Protein AF-Q307F7-F1 (afdb_monomer_lite)

pLDDT: mean 89.14, std 5.89, range [60.16, 95.38]

Organism: Ovis aries (NCBI:txid9940)

Sequence (91 aa):
RFCDVQDETYDLLYQQCDAQPGTSGSGVYVRMWKRQQQKWERKIIGIFSGHQWVDVNGSPQDFNVAVRITPLKYAQICYWIKGNYVDCREG

Secondary structure (DSSP, 8-state):
----EEEE-SSEEEE-----TT-TTPEEEEEEEEGGGTEEEEEEEEEEEEEEEEEETTEEEEEEEEEE--HHHHHHHHHHHHS-SSTTS--

Structure (mmCIF, N/CA/C/O backbone):
data_AF-Q307F7-F1
#
_entry.id   AF-Q307F7-F1
#
loop_
_atom_site.group_PDB
_atom_site.id
_atom_site.type_symbol
_atom_site.label_atom_id
_atom_site.label_alt_id
_atom_site.label_comp_id
_atom_site.label_asym_id
_atom_site.label_entity_id
_atom_site.label_seq_id
_atom_site.pdbx_PDB_ins_code
_atom_site.Cartn_x
_atom_site.Cartn_y
_atom_site.Cartn_z
_atom_site.occupancy
_atom_site.B_iso_or_equiv
_atom_site.auth_seq_id
_atom_site.auth_comp_id
_atom_site.auth_asym_id
_atom_site.auth_atom_id
_atom_site.pdbx_PDB_model_num
ATOM 1 N N . ARG A 1 1 ? 12.860 1.247 10.440 1.00 66.75 1 ARG A N 1
ATOM 2 C CA . ARG A 1 1 ? 13.670 1.705 9.292 1.00 66.75 1 ARG A CA 1
ATOM 3 C C . ARG A 1 1 ? 12.735 2.504 8.393 1.00 66.75 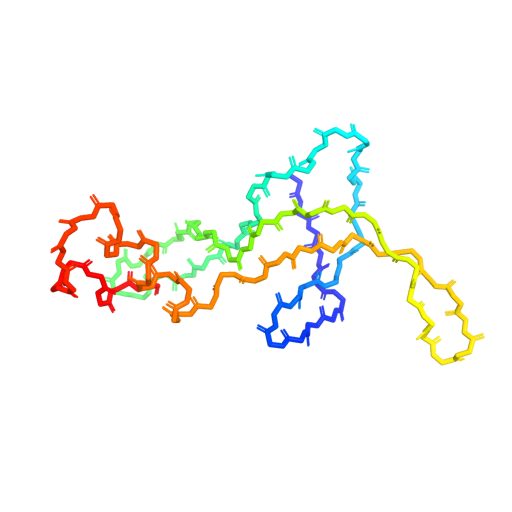1 ARG A C 1
ATOM 5 O O . ARG A 1 1 ? 11.584 2.099 8.282 1.00 66.75 1 ARG A O 1
ATOM 12 N N . PHE A 1 2 ? 13.158 3.671 7.915 1.00 75.62 2 PHE A N 1
ATOM 13 C CA . PHE A 1 2 ? 12.374 4.525 7.014 1.00 75.62 2 PHE A CA 1
ATOM 14 C C . PHE A 1 2 ? 13.043 4.488 5.646 1.00 75.62 2 PHE A C 1
ATOM 16 O O . PHE A 1 2 ? 14.260 4.346 5.577 1.00 75.62 2 PHE A O 1
ATOM 23 N N . CYS A 1 3 ? 12.244 4.561 4.597 1.00 81.56 3 CYS A N 1
ATOM 24 C CA . CYS A 1 3 ? 12.688 4.456 3.222 1.00 81.56 3 CYS A CA 1
ATOM 25 C C . CYS A 1 3 ? 11.713 5.265 2.375 1.00 81.56 3 CYS A C 1
ATOM 27 O O . CYS A 1 3 ? 10.504 5.224 2.633 1.00 81.56 3 CYS A O 1
ATOM 29 N N . ASP A 1 4 ? 12.240 6.009 1.412 1.00 81.88 4 ASP A N 1
ATOM 30 C CA . ASP A 1 4 ? 11.423 6.833 0.537 1.00 81.88 4 ASP A CA 1
ATOM 31 C C . ASP A 1 4 ? 10.822 5.989 -0.590 1.00 81.88 4 ASP A C 1
ATOM 33 O O . ASP A 1 4 ? 11.420 5.027 -1.082 1.00 81.88 4 ASP A O 1
ATOM 37 N N . VAL A 1 5 ? 9.601 6.350 -0.982 1.00 85.19 5 VAL A N 1
ATOM 38 C CA . VAL A 1 5 ? 8.958 5.806 -2.179 1.00 85.19 5 VAL A CA 1
ATOM 39 C C . VAL A 1 5 ? 9.561 6.535 -3.373 1.00 85.19 5 VAL A C 1
ATOM 41 O O . VAL A 1 5 ? 9.501 7.761 -3.427 1.00 85.19 5 VAL A O 1
ATOM 44 N N . GLN A 1 6 ? 10.164 5.785 -4.29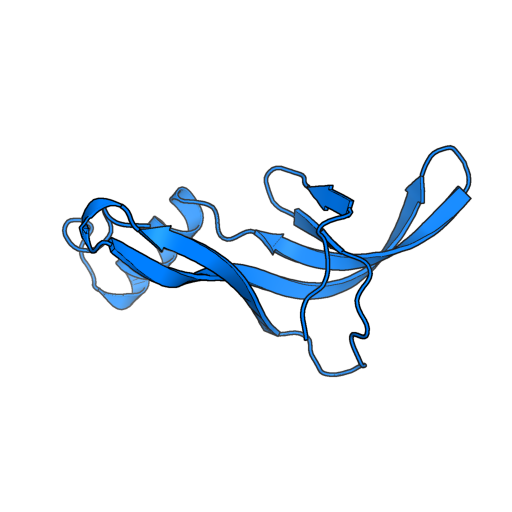3 1.00 87.06 6 GLN A N 1
ATOM 45 C CA . GLN A 1 6 ? 10.790 6.352 -5.490 1.00 87.06 6 GLN A CA 1
ATOM 46 C C . GLN A 1 6 ? 9.747 6.622 -6.571 1.00 87.06 6 GLN A C 1
ATOM 48 O O . GLN A 1 6 ? 9.789 7.659 -7.224 1.00 87.06 6 GLN A O 1
ATOM 53 N N . ASP A 1 7 ? 8.799 5.698 -6.727 1.00 88.44 7 ASP A N 1
ATOM 54 C CA . ASP A 1 7 ? 7.707 5.832 -7.681 1.00 88.44 7 ASP A CA 1
ATOM 55 C C . ASP A 1 7 ? 6.481 5.027 -7.230 1.00 88.44 7 ASP A C 1
ATOM 57 O O . ASP A 1 7 ? 6.575 4.096 -6.419 1.00 88.44 7 ASP A O 1
ATOM 61 N N . GLU A 1 8 ? 5.311 5.367 -7.759 1.00 90.19 8 GLU A N 1
ATOM 62 C CA . GLU A 1 8 ? 4.070 4.656 -7.491 1.00 90.19 8 GLU A CA 1
ATOM 63 C C . GLU A 1 8 ? 3.151 4.585 -8.713 1.00 90.19 8 GLU A C 1
ATOM 65 O O . GLU A 1 8 ? 2.958 5.536 -9.461 1.00 90.19 8 GLU A O 1
ATOM 70 N N . THR A 1 9 ? 2.495 3.439 -8.866 1.00 91.69 9 THR A N 1
ATOM 71 C CA . THR A 1 9 ? 1.346 3.272 -9.767 1.00 91.69 9 THR A CA 1
ATOM 72 C C . THR A 1 9 ? 0.084 3.097 -8.938 1.00 91.69 9 THR A C 1
ATOM 74 O O . THR A 1 9 ? 0.145 3.033 -7.713 1.00 91.69 9 THR A O 1
ATOM 77 N N . TYR A 1 10 ? -1.082 2.978 -9.573 1.00 92.00 10 TYR A N 1
ATOM 78 C CA . TYR A 1 10 ? -2.340 2.752 -8.854 1.00 92.00 10 TYR A CA 1
ATOM 79 C C . TYR A 1 10 ? -2.290 1.536 -7.906 1.00 92.00 10 TYR A C 1
ATOM 81 O O . TYR A 1 10 ? -2.825 1.591 -6.797 1.00 92.00 10 TYR A O 1
ATOM 89 N N . ASP A 1 11 ? -1.599 0.467 -8.311 1.00 93.81 11 ASP A N 1
ATOM 90 C CA . ASP A 1 11 ? -1.571 -0.801 -7.581 1.00 93.81 11 ASP A CA 1
ATOM 91 C C . ASP A 1 11 ? -0.243 -1.124 -6.901 1.00 93.81 11 ASP A C 1
ATOM 93 O O . ASP A 1 11 ? -0.239 -1.971 -6.007 1.00 93.81 11 ASP A O 1
ATOM 97 N N . LEU A 1 12 ? 0.861 -0.478 -7.282 1.00 94.44 12 LEU A N 1
ATOM 98 C CA . LEU A 1 12 ? 2.209 -0.829 -6.824 1.00 94.44 12 LEU A CA 1
ATOM 99 C C . LEU A 1 12 ? 2.961 0.387 -6.276 1.00 94.44 12 LEU A C 1
ATOM 101 O O . LEU A 1 12 ? 2.814 1.497 -6.783 1.00 94.44 12 LEU A O 1
ATOM 105 N N . LEU A 1 13 ? 3.786 0.152 -5.260 1.00 93.44 13 LEU A N 1
ATOM 106 C CA . LEU A 1 13 ? 4.804 1.074 -4.757 1.00 93.44 13 LEU A CA 1
ATOM 107 C C . LEU A 1 13 ? 6.173 0.515 -5.113 1.00 93.44 13 LEU A C 1
ATOM 109 O O . LEU A 1 13 ? 6.432 -0.661 -4.844 1.00 93.44 13 LEU A O 1
ATOM 113 N N . TYR A 1 14 ? 7.037 1.374 -5.638 1.00 92.75 14 TYR A N 1
ATOM 114 C CA . TYR A 1 14 ? 8.435 1.074 -5.902 1.00 92.75 14 TYR A CA 1
ATOM 115 C C . TYR A 1 14 ? 9.305 1.805 -4.884 1.00 92.75 14 TYR A C 1
ATOM 117 O O . TYR A 1 14 ? 9.221 3.023 -4.705 1.00 92.75 14 TYR A O 1
ATOM 125 N N . GLN A 1 15 ? 10.123 1.044 -4.171 1.00 90.62 15 GLN A N 1
ATOM 126 C CA . GLN A 1 15 ? 10.943 1.528 -3.067 1.00 90.62 15 GLN A CA 1
ATOM 127 C C . GLN A 1 15 ? 12.364 0.975 -3.205 1.00 90.62 15 GLN A C 1
ATOM 129 O O . GLN A 1 15 ? 12.577 -0.046 -3.854 1.00 90.62 15 GLN A O 1
ATOM 134 N N . GLN A 1 16 ? 13.343 1.628 -2.584 1.00 87.62 16 GLN A N 1
ATOM 135 C CA . GLN A 1 16 ? 14.730 1.148 -2.530 1.00 87.62 16 GLN A CA 1
ATOM 136 C C . GLN A 1 16 ? 15.167 1.080 -1.072 1.00 87.62 16 GLN A C 1
ATOM 138 O O . GLN A 1 16 ? 15.762 2.009 -0.528 1.00 87.62 16 GLN A O 1
ATOM 143 N N . CYS A 1 17 ? 14.789 -0.013 -0.420 1.00 83.75 17 CYS A N 1
ATOM 144 C CA . CYS A 1 17 ? 14.996 -0.241 0.998 1.00 83.75 17 CYS A CA 1
ATOM 145 C C . CYS A 1 17 ? 15.920 -1.443 1.220 1.00 83.75 17 CYS A C 1
ATOM 147 O O . CYS A 1 17 ? 16.173 -2.258 0.335 1.00 83.75 17 CYS A O 1
ATOM 149 N N . ASP A 1 18 ? 16.396 -1.599 2.448 1.00 83.00 18 ASP A N 1
ATOM 150 C CA . ASP A 1 18 ? 17.205 -2.737 2.871 1.00 83.00 18 ASP A CA 1
ATOM 151 C C . ASP A 1 18 ? 16.342 -3.981 3.162 1.00 83.00 18 ASP A C 1
ATOM 153 O O . ASP A 1 18 ? 16.422 -4.587 4.236 1.00 83.00 18 ASP A O 1
ATOM 157 N N . ALA A 1 19 ? 15.476 -4.350 2.212 1.00 82.25 19 ALA A N 1
ATOM 158 C CA . ALA A 1 19 ? 14.653 -5.549 2.309 1.00 82.25 19 ALA A CA 1
ATOM 159 C C . ALA A 1 19 ? 15.516 -6.813 2.168 1.00 82.25 19 ALA A C 1
ATOM 161 O O . ALA A 1 19 ? 16.425 -6.886 1.342 1.00 82.25 19 ALA A O 1
ATOM 162 N N . GLN A 1 20 ? 15.222 -7.820 2.991 1.00 84.31 20 GLN A N 1
ATOM 163 C CA . GLN A 1 20 ? 15.919 -9.106 2.984 1.00 84.31 20 GLN A CA 1
ATOM 164 C C . GLN A 1 20 ? 15.012 -10.218 2.437 1.00 84.31 20 GLN A C 1
ATOM 166 O O . GLN A 1 20 ? 13.785 -10.140 2.598 1.00 84.31 20 GLN A O 1
ATOM 171 N N . PRO A 1 21 ? 15.578 -11.282 1.832 1.00 82.94 21 PRO A N 1
ATOM 172 C CA . PRO A 1 21 ? 14.811 -12.464 1.453 1.00 82.94 21 PRO A CA 1
ATOM 173 C C . PRO A 1 21 ? 13.992 -13.006 2.632 1.00 82.94 21 PRO A C 1
ATOM 175 O O . PRO A 1 21 ? 14.488 -13.096 3.753 1.00 82.94 21 PRO A O 1
ATOM 178 N N . GLY A 1 22 ? 12.727 -13.352 2.382 1.00 84.69 22 GLY A N 1
ATOM 179 C CA . GLY A 1 22 ? 11.797 -13.830 3.415 1.00 84.69 22 GLY A CA 1
ATOM 180 C C . GLY A 1 22 ? 10.963 -12.745 4.107 1.00 84.69 22 GLY A C 1
ATOM 181 O O . GLY A 1 22 ? 10.172 -13.069 4.985 1.00 84.69 22 GLY A O 1
ATOM 182 N N . THR A 1 23 ? 11.086 -11.474 3.711 1.00 87.00 23 THR A N 1
ATOM 183 C CA . THR A 1 23 ? 10.267 -10.376 4.267 1.00 87.00 23 THR A CA 1
ATOM 184 C C . THR A 1 23 ? 8.931 -10.154 3.541 1.00 87.00 23 THR A C 1
ATOM 186 O O . THR A 1 23 ? 8.120 -9.344 4.000 1.00 87.00 23 THR A O 1
ATOM 189 N N . SER A 1 24 ? 8.661 -10.868 2.439 1.00 90.69 24 SER A N 1
ATOM 190 C CA . SER A 1 24 ? 7.382 -10.822 1.708 1.00 90.69 24 SER A CA 1
ATOM 191 C C . SER A 1 24 ? 6.183 -11.048 2.635 1.00 90.69 24 SER A C 1
ATOM 193 O O . SER A 1 24 ? 6.209 -11.905 3.514 1.00 90.69 24 SER A O 1
ATOM 195 N N . GLY A 1 25 ? 5.125 -10.263 2.444 1.00 90.94 25 GLY A N 1
ATOM 196 C CA . GLY A 1 25 ? 3.953 -10.221 3.320 1.00 90.94 25 GLY A CA 1
ATOM 197 C C . GLY A 1 25 ? 4.030 -9.162 4.426 1.00 90.94 25 GLY A C 1
ATOM 198 O O . GLY A 1 25 ? 3.020 -8.884 5.070 1.00 90.94 25 GLY A O 1
ATOM 199 N N . SER A 1 26 ? 5.188 -8.524 4.633 1.00 91.25 26 SER A N 1
ATOM 200 C CA . SER A 1 26 ? 5.327 -7.433 5.607 1.00 91.25 26 SER A CA 1
ATOM 201 C C . SER A 1 26 ? 4.501 -6.205 5.216 1.00 91.25 26 SER A C 1
ATOM 203 O O . SER A 1 26 ? 4.415 -5.839 4.044 1.00 91.25 26 SER A O 1
ATOM 205 N N . GLY A 1 27 ? 3.924 -5.521 6.204 1.00 92.00 27 GLY A N 1
ATOM 206 C CA . GLY A 1 27 ? 3.203 -4.269 5.979 1.00 92.00 27 GLY A CA 1
ATOM 207 C C . GLY A 1 27 ? 4.138 -3.091 5.695 1.00 92.00 27 GLY A C 1
ATOM 208 O O . GLY A 1 27 ? 5.133 -2.893 6.393 1.00 92.00 27 GLY A O 1
ATOM 209 N N . VAL A 1 28 ? 3.781 -2.269 4.711 1.00 92.12 28 VAL A N 1
ATOM 210 C CA . VAL A 1 28 ? 4.412 -0.973 4.435 1.00 92.12 28 VAL A CA 1
ATOM 211 C C . VAL A 1 28 ? 3.608 0.115 5.134 1.00 92.12 28 VAL A C 1
ATOM 213 O O . VAL A 1 28 ? 2.411 0.270 4.884 1.00 92.12 28 VAL A O 1
ATOM 216 N N . TYR A 1 29 ? 4.262 0.871 6.016 1.00 91.75 29 TYR A N 1
ATOM 217 C CA . TYR A 1 29 ? 3.614 1.870 6.863 1.00 91.75 29 TYR A CA 1
ATOM 218 C C . TYR A 1 29 ? 4.065 3.286 6.523 1.00 91.75 29 TYR A C 1
ATOM 220 O O . TYR A 1 29 ? 5.254 3.538 6.347 1.00 91.75 29 TYR A O 1
ATOM 228 N N . VAL A 1 30 ? 3.126 4.228 6.569 1.00 90.25 30 VAL A N 1
ATOM 229 C CA . VAL A 1 30 ? 3.413 5.667 6.570 1.00 90.25 30 VAL A CA 1
ATOM 230 C C . VAL A 1 30 ? 3.067 6.282 7.909 1.00 90.25 30 VAL A C 1
ATOM 232 O O . VAL A 1 30 ? 2.166 5.830 8.622 1.00 90.25 30 VAL A O 1
ATOM 235 N N . ARG A 1 31 ? 3.781 7.354 8.242 1.00 90.12 31 ARG A N 1
ATOM 236 C CA . ARG A 1 31 ? 3.471 8.205 9.384 1.00 90.12 31 ARG A CA 1
ATOM 237 C C . ARG A 1 31 ? 2.652 9.395 8.886 1.00 90.12 31 ARG A C 1
ATOM 239 O O . ARG A 1 31 ? 3.178 10.257 8.196 1.00 90.12 31 ARG A O 1
ATOM 246 N N . MET A 1 32 ? 1.375 9.439 9.246 1.00 88.75 32 MET A N 1
ATOM 247 C CA . MET A 1 32 ? 0.434 10.471 8.811 1.00 88.75 32 MET A CA 1
ATOM 248 C C . MET A 1 32 ? 0.008 11.340 9.996 1.00 88.75 32 MET A C 1
ATOM 250 O O . MET A 1 32 ? -0.261 10.834 11.087 1.00 88.75 32 MET A O 1
ATOM 254 N N . TRP A 1 33 ? -0.062 12.656 9.799 1.00 90.56 33 TRP A N 1
ATOM 255 C CA . TRP A 1 33 ? -0.575 13.576 10.815 1.00 90.56 33 TRP A CA 1
ATOM 256 C C . TRP A 1 33 ? -2.104 13.631 10.768 1.00 90.56 33 TRP A C 1
ATOM 258 O O . TRP A 1 33 ? -2.690 14.122 9.801 1.00 90.56 33 TRP A O 1
ATOM 268 N N . LYS A 1 34 ? -2.773 13.157 11.823 1.00 89.94 34 LYS A N 1
ATOM 269 C CA . LYS A 1 34 ? -4.235 13.193 11.919 1.00 89.94 34 LYS A CA 1
ATOM 270 C C . LYS A 1 34 ? -4.687 14.488 12.580 1.00 89.94 34 LYS A C 1
ATOM 272 O O . LYS A 1 34 ? -4.696 14.602 13.804 1.00 89.94 34 LYS A O 1
ATOM 277 N N . ARG A 1 35 ? -5.115 15.456 11.761 1.00 89.00 35 ARG A N 1
ATOM 278 C CA . ARG A 1 35 ? -5.500 16.810 12.215 1.00 89.00 35 ARG A CA 1
ATOM 279 C C . ARG A 1 35 ? -6.609 16.807 13.273 1.00 89.00 35 ARG A C 1
ATOM 281 O O . ARG A 1 35 ? -6.528 17.579 14.217 1.00 89.00 35 ARG A O 1
ATOM 288 N N . GLN A 1 36 ? -7.604 15.926 13.156 1.00 89.88 36 GLN A N 1
ATOM 289 C CA . GLN A 1 36 ? -8.714 15.842 14.120 1.00 89.88 36 GLN A CA 1
ATOM 290 C C . GLN A 1 36 ? -8.259 15.451 15.531 1.00 89.88 36 GLN A C 1
ATOM 292 O O . GLN A 1 36 ? -8.838 15.899 16.510 1.00 89.88 36 GLN A O 1
ATOM 297 N N . GLN A 1 37 ? -7.224 14.615 15.632 1.00 91.50 37 GLN A N 1
ATOM 298 C CA . GLN A 1 37 ? -6.736 14.081 16.906 1.00 91.50 37 GLN A CA 1
ATOM 299 C C . GLN A 1 37 ? -5.398 14.707 17.324 1.00 91.50 37 GLN A C 1
ATOM 301 O O . GLN A 1 37 ? -4.828 14.286 18.324 1.00 91.50 37 GLN A O 1
ATOM 306 N N . GLN A 1 38 ? -4.891 15.673 16.540 1.00 93.81 38 GLN A N 1
ATOM 307 C CA . GLN A 1 38 ? -3.605 16.357 16.736 1.00 93.81 38 GLN A CA 1
ATOM 308 C C . GLN A 1 38 ? -2.463 15.389 17.091 1.00 93.81 38 GLN A C 1
ATOM 310 O O . GLN A 1 38 ? -1.655 15.648 17.980 1.00 93.81 38 GLN A O 1
ATOM 315 N N . LYS A 1 39 ? -2.414 14.236 16.410 1.00 95.19 39 LYS A N 1
ATOM 316 C CA . LYS A 1 39 ? -1.425 13.190 16.683 1.00 95.19 39 LYS A CA 1
ATOM 317 C C . LYS A 1 39 ? -0.914 12.535 15.406 1.00 95.19 39 LYS A C 1
ATOM 319 O O . LYS A 1 39 ? -1.606 12.467 14.389 1.00 95.19 39 LYS A O 1
ATOM 324 N N . TRP A 1 40 ? 0.305 12.013 15.487 1.00 93.31 40 TRP A N 1
ATOM 325 C CA . TRP A 1 40 ? 0.877 11.160 14.453 1.00 93.31 40 TRP A CA 1
ATOM 326 C C . TRP A 1 40 ? 0.291 9.754 14.563 1.00 93.31 40 TRP A C 1
ATOM 328 O O . TRP A 1 40 ? 0.395 9.124 15.613 1.00 93.31 40 TRP A O 1
ATOM 338 N N . GLU A 1 41 ? -0.269 9.243 13.473 1.00 92.19 41 GLU A N 1
ATOM 339 C CA . GLU A 1 41 ? -0.718 7.857 13.361 1.00 92.19 41 GLU A CA 1
ATOM 340 C C . GLU A 1 41 ? 0.127 7.111 12.329 1.00 92.19 41 GLU A C 1
ATOM 342 O O . GLU A 1 41 ? 0.627 7.690 11.361 1.00 92.19 41 GLU A O 1
ATOM 347 N N . ARG A 1 42 ? 0.302 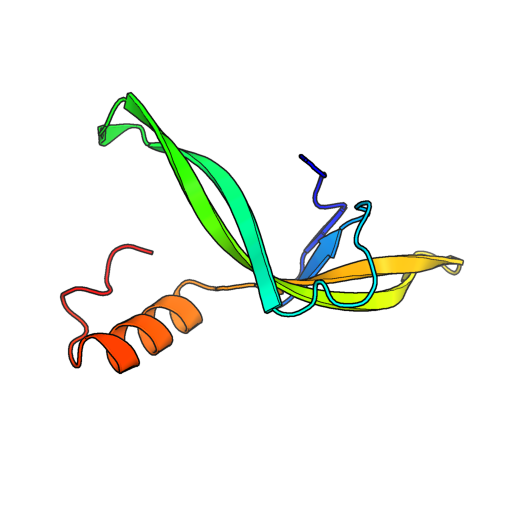5.808 12.552 1.00 91.69 42 ARG A N 1
ATOM 348 C CA . ARG A 1 42 ? 0.883 4.907 11.558 1.00 91.69 42 ARG A CA 1
ATOM 349 C C . ARG A 1 42 ? -0.259 4.235 10.812 1.00 91.69 42 ARG A C 1
ATOM 351 O O . ARG A 1 42 ? -1.107 3.619 11.452 1.00 91.69 42 ARG A O 1
ATOM 358 N N . LYS A 1 43 ? -0.265 4.340 9.486 1.00 89.88 43 LYS A N 1
ATOM 359 C CA . LYS A 1 43 ? -1.218 3.639 8.620 1.00 89.88 43 LYS A CA 1
ATOM 360 C C . LYS A 1 43 ? -0.478 2.690 7.696 1.00 89.88 43 LYS A C 1
ATOM 362 O O . LYS A 1 43 ? 0.581 3.041 7.182 1.00 89.88 43 LYS A O 1
ATOM 367 N N . ILE A 1 44 ? -1.038 1.501 7.506 1.00 91.75 44 ILE A N 1
ATOM 368 C CA . ILE A 1 44 ? -0.572 0.569 6.483 1.00 91.75 44 ILE A CA 1
ATOM 369 C C . ILE A 1 44 ? -1.085 1.045 5.120 1.00 91.75 44 ILE A C 1
ATOM 371 O O . ILE A 1 44 ? -2.259 1.379 4.991 1.00 91.75 44 ILE A O 1
ATOM 375 N N . ILE A 1 45 ? -0.203 1.116 4.127 1.00 92.50 45 ILE A N 1
ATOM 376 C CA . ILE A 1 45 ? -0.532 1.587 2.769 1.00 92.50 45 ILE A CA 1
ATOM 377 C C . ILE A 1 45 ? -0.254 0.540 1.693 1.00 92.50 45 ILE A C 1
ATOM 379 O O . ILE A 1 45 ? -0.637 0.714 0.539 1.00 92.50 45 ILE A O 1
ATOM 383 N N . GLY A 1 46 ? 0.408 -0.553 2.057 1.00 94.38 46 GLY A N 1
ATOM 384 C CA . GLY A 1 46 ? 0.749 -1.613 1.131 1.00 94.38 46 GLY A CA 1
ATOM 385 C C . GLY A 1 46 ? 1.292 -2.844 1.834 1.00 94.38 46 GLY A C 1
ATOM 386 O O . GLY A 1 46 ? 1.587 -2.809 3.030 1.00 94.38 46 GLY A O 1
ATOM 387 N N . ILE A 1 47 ? 1.424 -3.923 1.074 1.00 94.94 47 ILE A N 1
ATOM 388 C CA . ILE A 1 47 ? 2.041 -5.178 1.501 1.00 94.94 47 ILE A CA 1
ATOM 389 C C . ILE A 1 47 ? 3.263 -5.418 0.626 1.00 94.94 47 ILE A C 1
ATOM 391 O O . ILE A 1 47 ? 3.148 -5.473 -0.598 1.00 94.94 47 ILE A O 1
ATOM 395 N N . PHE A 1 48 ? 4.429 -5.547 1.249 1.00 94.12 48 PHE A N 1
ATOM 396 C CA . PHE A 1 48 ? 5.668 -5.854 0.553 1.00 94.12 48 PHE A CA 1
ATOM 397 C C . PHE A 1 48 ? 5.570 -7.229 -0.111 1.00 94.12 48 PHE A C 1
ATOM 399 O O . PHE A 1 48 ? 5.228 -8.216 0.540 1.00 94.12 48 PHE A O 1
ATOM 406 N N . SER A 1 49 ? 5.862 -7.294 -1.408 1.00 92.44 49 SER A N 1
ATOM 407 C CA . SER A 1 49 ? 5.713 -8.510 -2.209 1.00 92.44 49 SER A CA 1
ATOM 408 C C . SER A 1 49 ? 7.061 -9.113 -2.592 1.00 92.44 49 SER A C 1
ATOM 410 O O . SER A 1 49 ? 7.190 -10.337 -2.603 1.00 92.44 49 SER A O 1
ATOM 412 N N . GLY A 1 50 ? 8.076 -8.291 -2.868 1.00 90.88 50 GLY A N 1
ATOM 413 C CA . GLY A 1 50 ? 9.399 -8.781 -3.243 1.00 90.88 50 GLY A CA 1
ATOM 414 C C . GLY A 1 50 ? 10.227 -7.758 -4.010 1.00 90.88 50 GLY A C 1
ATOM 415 O O . GLY A 1 50 ? 10.047 -6.555 -3.842 1.00 90.88 50 GLY A O 1
ATOM 416 N N . HIS A 1 51 ? 11.139 -8.260 -4.839 1.00 89.75 51 HIS A N 1
ATOM 417 C CA . HIS A 1 51 ? 12.029 -7.463 -5.681 1.00 89.75 51 HIS A CA 1
ATOM 418 C C . HIS A 1 51 ? 11.615 -7.561 -7.149 1.00 89.75 51 HIS A C 1
ATOM 420 O O . HIS A 1 51 ? 11.148 -8.615 -7.589 1.00 89.75 51 HIS A O 1
ATOM 426 N N . GLN A 1 52 ? 11.802 -6.483 -7.902 1.00 89.50 52 GLN A N 1
ATOM 427 C CA . GLN A 1 52 ? 11.558 -6.449 -9.336 1.00 89.50 52 GLN A CA 1
ATOM 428 C C . GLN A 1 52 ? 12.589 -5.563 -10.029 1.00 89.50 52 GLN A C 1
ATOM 430 O O . GLN A 1 52 ? 12.788 -4.410 -9.651 1.00 89.50 52 GLN A O 1
AT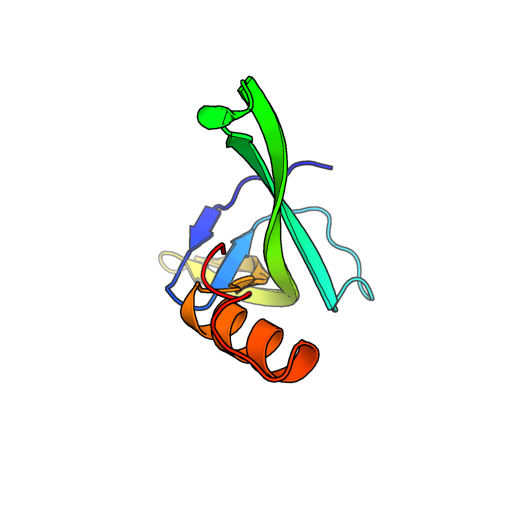OM 435 N N . TRP A 1 53 ? 13.175 -6.094 -11.102 1.00 89.75 53 TRP A N 1
ATOM 436 C CA . TRP A 1 53 ? 13.975 -5.312 -12.036 1.00 89.75 53 TRP A CA 1
ATOM 437 C C . TRP A 1 53 ? 13.047 -4.504 -12.939 1.00 89.75 53 TRP A C 1
ATOM 439 O O . TRP A 1 53 ? 12.213 -5.072 -13.648 1.00 89.75 53 TRP A O 1
ATOM 449 N N . VAL A 1 54 ? 13.186 -3.184 -12.903 1.00 87.75 54 VAL A N 1
ATOM 450 C CA . VAL A 1 54 ? 12.410 -2.252 -13.723 1.00 87.75 54 VAL A CA 1
ATOM 451 C C . VAL A 1 54 ? 13.378 -1.457 -14.587 1.00 87.75 54 VAL A C 1
ATOM 453 O O . VAL A 1 54 ? 14.380 -0.944 -14.092 1.00 87.75 54 VAL A O 1
ATOM 456 N N . ASP A 1 55 ? 13.094 -1.370 -15.884 1.00 88.44 55 ASP A N 1
ATOM 457 C CA . ASP A 1 55 ? 13.840 -0.490 -16.779 1.00 88.44 55 ASP A CA 1
ATOM 458 C C . ASP A 1 55 ? 13.398 0.956 -16.544 1.00 88.44 55 ASP A C 1
ATOM 460 O O . ASP A 1 55 ? 12.234 1.307 -16.751 1.00 88.44 55 ASP A O 1
ATOM 464 N N . VAL A 1 56 ? 14.332 1.784 -16.080 1.00 86.31 56 VAL A N 1
ATOM 465 C CA . VAL A 1 56 ? 14.121 3.217 -15.893 1.00 86.31 56 VAL A CA 1
ATOM 466 C C . VAL A 1 56 ? 15.076 3.945 -16.829 1.00 86.31 56 VAL A C 1
ATOM 468 O O . VAL A 1 56 ? 16.284 3.985 -16.595 1.00 86.31 56 VAL A O 1
ATOM 471 N N . ASN A 1 57 ? 14.531 4.533 -17.896 1.00 87.25 57 ASN A N 1
ATOM 472 C CA . ASN A 1 57 ? 15.283 5.278 -18.914 1.00 87.25 57 ASN A CA 1
ATOM 473 C C . ASN A 1 57 ? 16.418 4.468 -19.580 1.00 87.25 57 ASN A C 1
ATOM 475 O O . ASN A 1 57 ? 17.507 4.992 -19.810 1.00 87.25 57 ASN A O 1
ATOM 479 N N . GLY A 1 58 ? 16.182 3.190 -19.886 1.00 88.81 58 GLY A N 1
ATOM 480 C CA . GLY A 1 58 ? 17.150 2.297 -20.529 1.00 88.81 58 GLY A CA 1
ATOM 481 C C . GLY A 1 58 ? 18.190 1.710 -19.574 1.00 88.81 58 GLY A C 1
ATOM 482 O O . GLY A 1 58 ? 19.171 1.121 -20.027 1.00 88.81 58 GLY A O 1
ATOM 483 N N . SER A 1 59 ? 18.018 1.900 -18.261 1.00 89.12 59 SER A N 1
ATOM 484 C CA . SER A 1 59 ? 18.874 1.325 -17.222 1.00 89.12 59 SER A CA 1
ATOM 485 C C . SER A 1 59 ? 18.041 0.444 -16.284 1.00 89.12 59 SER A C 1
ATOM 487 O O . SER A 1 59 ? 17.160 0.968 -15.597 1.00 89.12 59 SER A O 1
ATOM 489 N N . PRO A 1 60 ? 18.302 -0.874 -16.212 1.00 89.88 60 PRO A N 1
ATOM 490 C CA . PRO A 1 60 ? 17.600 -1.752 -15.286 1.00 89.88 60 PRO A CA 1
ATOM 491 C C . PRO A 1 60 ? 18.011 -1.445 -13.842 1.00 89.88 60 PRO A C 1
ATOM 493 O O . PRO A 1 60 ? 19.194 -1.459 -13.499 1.00 89.88 60 PRO A O 1
ATOM 496 N N . GLN A 1 61 ? 17.023 -1.187 -12.991 1.00 90.44 61 GLN A N 1
ATOM 497 C CA . GLN A 1 61 ? 17.196 -0.926 -11.563 1.00 90.44 61 GLN A CA 1
ATOM 498 C C . GLN A 1 61 ? 16.404 -1.946 -10.741 1.00 90.44 61 GLN A C 1
ATOM 500 O O . GLN A 1 61 ? 15.296 -2.325 -11.124 1.00 90.44 61 GLN A O 1
ATOM 505 N N . ASP A 1 62 ? 16.968 -2.385 -9.613 1.00 89.94 62 ASP A N 1
ATOM 506 C CA . ASP A 1 62 ? 16.264 -3.246 -8.659 1.00 89.94 62 ASP A CA 1
ATOM 507 C C . ASP A 1 62 ? 15.416 -2.397 -7.707 1.00 89.94 62 ASP A C 1
ATOM 509 O O . ASP A 1 62 ? 15.907 -1.450 -7.084 1.00 89.94 62 ASP A O 1
ATOM 513 N N . PHE A 1 63 ? 14.141 -2.755 -7.588 1.00 91.38 63 PHE A N 1
ATOM 514 C CA . PHE A 1 63 ? 13.199 -2.124 -6.679 1.00 91.38 63 PHE A CA 1
ATOM 515 C C . PHE A 1 63 ? 12.565 -3.147 -5.754 1.00 91.38 63 PHE A C 1
ATOM 517 O O . PHE A 1 63 ? 12.157 -4.235 -6.156 1.00 91.38 63 PHE A O 1
ATOM 524 N N . ASN A 1 64 ? 12.361 -2.733 -4.511 1.00 91.81 64 ASN A N 1
ATOM 525 C CA . ASN A 1 64 ? 11.377 -3.337 -3.635 1.00 91.81 64 ASN A CA 1
ATOM 526 C C . ASN A 1 64 ? 9.982 -2.949 -4.110 1.00 91.81 64 ASN A C 1
ATOM 528 O O . ASN A 1 64 ? 9.664 -1.767 -4.238 1.00 91.81 64 ASN A O 1
ATOM 532 N N . VAL A 1 65 ? 9.141 -3.951 -4.324 1.00 93.31 65 VAL A N 1
ATOM 533 C CA . VAL A 1 65 ? 7.770 -3.771 -4.780 1.00 93.31 65 VAL A CA 1
ATOM 534 C C . VAL A 1 65 ? 6.811 -4.125 -3.660 1.00 93.31 65 VAL A C 1
ATOM 536 O O . VAL A 1 65 ? 6.868 -5.214 -3.078 1.00 93.31 65 VAL A O 1
ATOM 539 N N . ALA A 1 66 ? 5.888 -3.211 -3.385 1.00 94.69 66 ALA A N 1
ATOM 540 C CA . ALA A 1 66 ? 4.764 -3.449 -2.496 1.00 94.69 66 ALA A CA 1
ATOM 541 C C . ALA A 1 66 ? 3.439 -3.235 -3.225 1.00 94.69 66 ALA A C 1
ATOM 543 O O . ALA A 1 66 ? 3.277 -2.280 -3.980 1.00 94.69 66 ALA A O 1
ATOM 544 N N . VAL A 1 67 ? 2.463 -4.102 -2.970 1.00 95.38 67 VAL A N 1
ATOM 545 C CA . VAL A 1 67 ? 1.103 -3.940 -3.490 1.00 95.38 67 VAL A CA 1
ATOM 546 C C . VAL A 1 67 ? 0.372 -2.916 -2.632 1.00 95.38 67 VAL A C 1
ATOM 548 O O . VAL A 1 67 ? 0.238 -3.103 -1.423 1.00 95.38 67 VAL A O 1
ATOM 551 N N . ARG A 1 68 ? -0.128 -1.845 -3.249 1.00 95.31 68 ARG A N 1
ATOM 552 C CA . ARG A 1 68 ? -0.896 -0.785 -2.588 1.00 95.31 68 ARG A CA 1
ATOM 553 C C . ARG A 1 68 ? -2.224 -1.308 -2.071 1.00 95.31 68 ARG A C 1
ATOM 555 O O . ARG A 1 68 ? -2.980 -1.958 -2.801 1.00 95.31 68 ARG A O 1
ATOM 562 N N . ILE A 1 69 ? -2.544 -0.924 -0.840 1.00 94.50 69 ILE A N 1
ATOM 563 C CA . ILE A 1 69 ? -3.886 -1.027 -0.274 1.00 94.50 69 ILE A CA 1
ATOM 564 C C . ILE A 1 69 ? -4.621 0.257 -0.655 1.00 94.50 69 ILE A C 1
ATOM 566 O O . ILE A 1 69 ? -4.490 1.293 -0.008 1.00 94.50 69 ILE A O 1
ATOM 570 N N . THR A 1 70 ? -5.373 0.195 -1.751 1.00 93.06 70 THR A N 1
ATOM 571 C CA . THR A 1 70 ? -6.233 1.301 -2.185 1.00 93.06 70 THR A CA 1
ATOM 572 C C . THR A 1 70 ? -7.484 1.378 -1.304 1.00 93.06 70 THR A C 1
ATOM 574 O O . THR A 1 70 ? -7.847 0.378 -0.677 1.00 93.06 70 THR A O 1
ATOM 577 N N . PRO A 1 71 ? -8.211 2.512 -1.284 1.00 90.88 71 PRO A N 1
ATOM 578 C CA . PRO A 1 71 ? -9.468 2.615 -0.540 1.00 90.88 71 PRO A CA 1
ATOM 579 C C . PRO A 1 71 ? -10.483 1.521 -0.905 1.00 90.88 71 PRO A C 1
ATOM 581 O O . PRO A 1 71 ? -11.160 0.985 -0.031 1.00 90.88 71 PRO A O 1
ATOM 584 N N . LEU A 1 72 ? -10.545 1.127 -2.183 1.00 90.50 72 LEU A N 1
ATOM 585 C CA . LEU A 1 72 ? -11.413 0.038 -2.637 1.00 90.50 72 LEU A CA 1
ATOM 586 C C . LEU A 1 72 ? -10.950 -1.324 -2.105 1.00 90.50 72 LEU A C 1
ATOM 588 O O . LEU A 1 72 ? -11.773 -2.089 -1.604 1.00 90.50 72 LEU A O 1
ATOM 592 N N . LYS A 1 73 ? -9.643 -1.621 -2.155 1.00 92.94 73 LYS A N 1
ATOM 593 C CA . LYS A 1 73 ? -9.089 -2.857 -1.576 1.00 92.94 73 LYS A CA 1
ATOM 594 C C . LYS A 1 73 ? -9.323 -2.909 -0.066 1.00 92.94 73 LYS A C 1
ATOM 596 O O . LYS A 1 73 ? -9.739 -3.943 0.446 1.00 92.94 73 LYS A O 1
ATOM 601 N N . TYR A 1 74 ? -9.122 -1.792 0.633 1.00 92.25 74 TYR A N 1
ATOM 602 C CA . TYR A 1 74 ? -9.422 -1.669 2.058 1.00 92.25 74 TYR A CA 1
ATOM 603 C C . TYR A 1 74 ? -10.894 -1.970 2.353 1.00 92.25 74 TYR A C 1
ATOM 605 O O . TYR A 1 74 ? -11.179 -2.800 3.212 1.00 92.25 74 TYR A O 1
ATOM 613 N N . ALA A 1 75 ? -11.824 -1.355 1.615 1.00 91.44 75 ALA A N 1
ATOM 614 C CA . ALA A 1 75 ? -13.254 -1.570 1.815 1.00 91.44 75 ALA A CA 1
ATOM 615 C C . ALA A 1 75 ? -13.647 -3.044 1.624 1.00 91.44 75 ALA A C 1
ATOM 617 O O . ALA A 1 75 ? -14.433 -3.571 2.408 1.00 91.44 75 ALA A O 1
ATOM 618 N N . GLN A 1 76 ? -13.061 -3.725 0.633 1.00 93.12 76 GLN A N 1
ATOM 619 C CA . GLN A 1 76 ? -13.279 -5.157 0.401 1.00 93.12 76 GLN A CA 1
ATOM 620 C C . GLN A 1 76 ? -12.716 -6.024 1.536 1.00 93.12 76 GLN A C 1
ATOM 622 O O . GLN A 1 76 ? -13.425 -6.879 2.063 1.00 93.12 76 GLN A O 1
ATOM 627 N N . ILE A 1 77 ? -11.471 -5.780 1.965 1.00 92.19 77 ILE A N 1
ATOM 628 C CA . ILE A 1 77 ? -10.843 -6.513 3.078 1.00 92.19 77 ILE A CA 1
ATOM 629 C C . ILE A 1 77 ? -11.634 -6.302 4.374 1.00 92.19 77 ILE A C 1
ATOM 631 O O . ILE A 1 77 ? -11.929 -7.254 5.093 1.00 92.19 77 ILE A O 1
ATOM 635 N N . CYS A 1 78 ? -12.009 -5.058 4.665 1.00 93.38 78 CYS A N 1
ATOM 636 C CA . CYS A 1 78 ? -12.786 -4.719 5.846 1.00 93.38 78 CYS A CA 1
ATOM 637 C C . CYS A 1 78 ? -14.164 -5.387 5.817 1.00 93.38 78 CYS A C 1
ATOM 639 O O . CYS A 1 78 ? -14.555 -5.993 6.812 1.00 93.38 78 CYS A O 1
ATOM 641 N N . TYR A 1 79 ? -14.859 -5.359 4.676 1.00 93.12 79 TYR A N 1
ATOM 642 C CA . TYR A 1 79 ? -16.138 -6.045 4.520 1.00 93.12 79 TYR A CA 1
ATOM 643 C C . TYR A 1 79 ? -16.001 -7.549 4.763 1.00 93.12 79 TYR A C 1
ATOM 645 O O . TYR A 1 79 ? -16.807 -8.125 5.489 1.00 93.12 79 TYR A O 1
ATOM 653 N N . TRP A 1 80 ? -14.950 -8.175 4.230 1.00 94.69 80 TRP A N 1
ATOM 654 C CA . TRP A 1 80 ? -14.711 -9.600 4.436 1.00 94.69 80 TRP A CA 1
ATOM 655 C C . TRP A 1 80 ? -14.493 -9.958 5.916 1.00 94.69 80 TRP A C 1
ATOM 657 O O . TRP A 1 80 ? -14.949 -11.004 6.369 1.00 94.69 80 TRP A O 1
ATOM 667 N N . ILE A 1 81 ? -13.862 -9.067 6.688 1.00 93.75 81 ILE A N 1
ATOM 668 C CA . ILE A 1 81 ? -13.612 -9.253 8.126 1.00 93.75 81 ILE A CA 1
ATOM 669 C C . ILE A 1 81 ? -14.847 -8.918 8.982 1.00 93.75 81 ILE A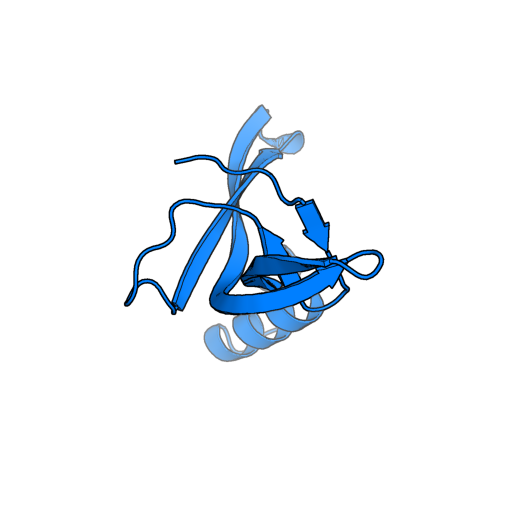 C 1
ATOM 671 O O . ILE A 1 81 ? -15.096 -9.578 9.989 1.00 93.75 81 ILE A O 1
ATOM 675 N N . LYS A 1 82 ? -15.590 -7.860 8.638 1.00 92.94 82 LYS A N 1
ATOM 676 C CA . LYS A 1 82 ? -16.655 -7.275 9.476 1.00 92.94 82 LYS A CA 1
ATOM 677 C C . LYS A 1 82 ? -18.068 -7.708 9.090 1.00 92.94 82 LYS A C 1
ATOM 679 O O . LYS A 1 82 ? -18.981 -7.574 9.899 1.00 92.94 82 LYS A O 1
ATOM 684 N N . GLY A 1 83 ? -18.271 -8.165 7.858 1.00 92.56 83 GLY A N 1
ATOM 685 C CA . GLY A 1 83 ? -19.581 -8.513 7.304 1.00 92.56 83 GLY A CA 1
ATOM 686 C C . GLY A 1 83 ? -20.491 -7.315 6.995 1.00 92.56 83 GLY A C 1
ATOM 687 O O . GLY A 1 83 ? -21.656 -7.516 6.659 1.00 92.56 83 GLY A O 1
ATOM 688 N N . ASN A 1 84 ? -20.006 -6.070 7.109 1.00 88.75 84 ASN A N 1
ATOM 689 C CA . ASN A 1 84 ? -20.785 -4.864 6.817 1.00 88.75 84 ASN A CA 1
ATOM 690 C C . ASN A 1 84 ? -19.906 -3.717 6.275 1.00 88.75 84 ASN A C 1
ATOM 692 O O . ASN A 1 84 ? -18.708 -3.682 6.528 1.00 88.75 84 ASN A O 1
ATOM 696 N N . TYR A 1 85 ? -20.508 -2.778 5.533 1.00 82.62 85 TYR A N 1
ATOM 697 C CA . TYR A 1 85 ? -19.810 -1.622 4.942 1.00 82.62 85 TYR A CA 1
ATOM 698 C C . TYR A 1 85 ? -19.843 -0.353 5.805 1.00 82.62 85 TYR A C 1
ATOM 700 O O . TYR A 1 85 ? -19.154 0.617 5.487 1.00 82.62 85 TYR A O 1
ATOM 708 N N . VAL A 1 86 ? -20.664 -0.308 6.858 1.00 84.81 86 VAL A N 1
ATOM 709 C CA . VAL A 1 86 ? -20.812 0.891 7.704 1.00 84.81 86 VAL A CA 1
ATOM 710 C C . VAL A 1 86 ? -19.513 1.159 8.455 1.00 84.81 86 VAL A C 1
ATOM 712 O O . VAL A 1 86 ? -19.047 2.296 8.474 1.00 84.81 86 VAL A O 1
ATOM 715 N N . ASP A 1 87 ? -18.882 0.097 8.947 1.00 83.69 87 ASP A N 1
ATOM 716 C CA . ASP A 1 87 ? -17.619 0.159 9.682 1.00 83.69 87 ASP A CA 1
ATOM 717 C C . ASP A 1 87 ? -16.394 0.393 8.776 1.00 83.69 87 ASP A C 1
ATOM 719 O O . ASP A 1 87 ? -15.302 0.666 9.265 1.00 83.69 87 ASP A O 1
ATOM 723 N N . CYS A 1 88 ? -16.557 0.298 7.452 1.00 86.38 88 CYS A N 1
ATOM 724 C CA . CYS A 1 88 ? -15.459 0.290 6.476 1.00 86.38 88 CYS A CA 1
ATOM 725 C C . CYS A 1 88 ? -15.289 1.612 5.716 1.00 86.38 88 CYS A C 1
ATOM 727 O O . CYS A 1 88 ? -14.616 1.657 4.687 1.00 86.38 88 CYS A O 1
ATOM 729 N N . ARG A 1 89 ? -15.920 2.690 6.195 1.00 78.62 89 ARG A N 1
ATOM 730 C CA . ARG A 1 89 ? -15.886 4.011 5.544 1.00 78.62 89 ARG A CA 1
ATOM 731 C C . ARG A 1 89 ? -14.610 4.805 5.832 1.00 78.62 89 ARG A C 1
ATOM 733 O O . ARG A 1 89 ? -14.344 5.778 5.134 1.00 78.62 89 ARG A O 1
ATOM 740 N N . GLU A 1 90 ? -13.827 4.398 6.830 1.00 70.00 90 GLU A N 1
ATOM 741 C CA . GLU A 1 90 ? -12.612 5.100 7.259 1.00 70.00 90 GLU A CA 1
ATOM 742 C C . GLU A 1 90 ? -11.340 4.300 6.920 1.00 70.00 90 GLU A C 1
ATOM 744 O O . GLU A 1 90 ? -10.811 3.568 7.755 1.00 70.00 90 GLU A O 1
ATOM 749 N N . GLY A 1 91 ? -10.849 4.460 5.683 1.00 60.16 91 GLY A N 1
ATOM 750 C CA . GLY A 1 91 ? -9.552 3.947 5.200 1.00 60.16 91 GLY A CA 1
ATOM 751 C C . GLY A 1 91 ? -8.394 4.912 5.426 1.00 60.16 91 G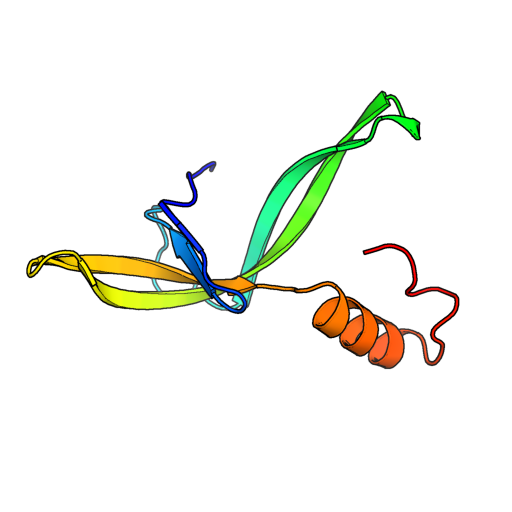LY A C 1
ATOM 752 O O . GLY A 1 91 ? -8.569 6.140 5.271 1.00 60.16 91 GLY A O 1
#

InterPro domains:
  IPR009003 Peptidase S1, PA clan [SSF50494] (7-81)
  IPR050966 Glutamyl Endopeptidase [PTHR15462] (1-90)

Foldseek 3Di:
DDWDFPDDDPWKTWTDDPDDPPQFQDFDWDFDQDPVVRDTDIDTFWTFHAWDFDQDPNDTDITGMTTTCDLVNQQVVCCVVPVDNVVSPPD

Radius of gyration: 15.35 Å; chains: 1; bounding box: 40×31×37 Å